Protein AF-A0A820EB40-F1 (afdb_monomer_lite)

Radius of gyration: 14.34 Å; chains: 1; bounding box: 38×26×37 Å

Secondary structure (DSSP, 8-state):
-EEEEEETTEEEEEEE-SSS-EEEEGGGSTTSS-----EEEEETTEE--B-SPPPP-PPPPGGGEEEE-TT-EEEEEE--TTTB---S-S-EEEEE----

Structure (mmCIF, N/CA/C/O backbone):
data_AF-A0A820EB40-F1
#
_entry.id   AF-A0A820EB40-F1
#
loop_
_atom_site.group_PDB
_atom_site.id
_atom_site.type_symbol
_atom_site.label_atom_id
_atom_site.label_alt_id
_atom_site.label_comp_id
_atom_site.label_asym_id
_atom_site.label_entity_id
_atom_site.label_seq_id
_atom_site.pdbx_PDB_ins_code
_atom_site.Cartn_x
_atom_site.Cartn_y
_atom_site.Cartn_z
_atom_site.occupancy
_atom_site.B_iso_or_equiv
_atom_site.auth_seq_id
_atom_site.auth_comp_id
_atom_site.auth_asym_id
_atom_site.auth_atom_id
_atom_site.pdbx_PDB_model_num
ATOM 1 N N . MET A 1 1 ? 15.678 0.788 1.059 1.00 49.00 1 MET A N 1
ATOM 2 C CA . MET A 1 1 ? 15.140 1.260 2.355 1.00 49.00 1 MET A CA 1
ATOM 3 C C . MET A 1 1 ? 13.900 2.060 2.029 1.00 49.00 1 MET A C 1
ATOM 5 O O . MET A 1 1 ? 13.998 2.962 1.205 1.00 49.00 1 MET A O 1
ATOM 9 N N . ILE A 1 2 ? 12.747 1.660 2.561 1.00 57.00 2 ILE A N 1
ATOM 10 C CA . ILE A 1 2 ? 11.467 2.333 2.316 1.00 57.00 2 ILE A CA 1
ATOM 11 C C . ILE A 1 2 ? 11.212 3.242 3.516 1.00 57.00 2 ILE A C 1
ATOM 13 O O . ILE A 1 2 ? 11.319 2.791 4.655 1.00 57.00 2 ILE A O 1
ATOM 17 N N . LEU A 1 3 ? 10.952 4.520 3.256 1.00 55.06 3 LEU A N 1
ATOM 18 C CA . LEU A 1 3 ? 10.556 5.494 4.270 1.00 55.06 3 LEU A CA 1
ATOM 19 C C . LEU A 1 3 ? 9.125 5.927 3.956 1.00 55.06 3 LEU A C 1
ATOM 21 O O . LEU A 1 3 ? 8.839 6.324 2.823 1.00 55.06 3 LEU A O 1
ATOM 25 N N . THR A 1 4 ? 8.248 5.849 4.951 1.00 51.97 4 THR A N 1
ATOM 26 C CA . THR A 1 4 ? 6.830 6.189 4.822 1.00 51.97 4 THR A CA 1
ATOM 27 C C . THR A 1 4 ? 6.526 7.338 5.776 1.00 51.97 4 THR A C 1
ATOM 29 O O . THR A 1 4 ? 6.673 7.173 6.984 1.00 51.97 4 THR A O 1
ATOM 32 N N . ASN A 1 5 ? 6.113 8.488 5.237 1.00 46.84 5 ASN A N 1
ATOM 33 C CA . ASN A 1 5 ? 5.682 9.648 6.019 1.00 46.84 5 ASN A CA 1
ATOM 34 C C . ASN A 1 5 ? 4.196 9.917 5.742 1.00 46.84 5 ASN A C 1
ATOM 36 O O . ASN A 1 5 ? 3.764 9.918 4.588 1.00 46.84 5 ASN A O 1
ATOM 40 N N . ILE A 1 6 ? 3.423 10.159 6.800 1.00 52.28 6 ILE A N 1
ATOM 41 C CA . ILE A 1 6 ? 1.993 10.478 6.721 1.00 52.28 6 ILE A CA 1
ATOM 42 C C . ILE A 1 6 ? 1.848 12.004 6.780 1.00 52.28 6 ILE A C 1
ATOM 44 O O . ILE A 1 6 ? 2.275 12.614 7.759 1.00 52.28 6 ILE A O 1
ATOM 48 N N . TYR A 1 7 ? 1.267 12.613 5.745 1.00 49.16 7 TYR A N 1
ATOM 49 C CA . TYR A 1 7 ? 0.918 14.038 5.710 1.00 49.16 7 TYR A CA 1
ATOM 50 C C . TYR A 1 7 ? -0.610 14.195 5.617 1.00 49.16 7 TYR A C 1
ATOM 52 O O . TYR A 1 7 ? -1.306 13.256 5.234 1.00 49.16 7 TYR A O 1
ATOM 60 N N . ALA A 1 8 ? -1.137 15.375 5.965 1.00 39.59 8 ALA A N 1
ATOM 61 C CA . ALA A 1 8 ? -2.578 15.666 5.933 1.00 39.59 8 ALA A CA 1
ATOM 62 C C . ALA A 1 8 ? -3.211 15.494 4.533 1.00 39.59 8 ALA A C 1
ATOM 64 O O . ALA A 1 8 ? -4.397 15.198 4.433 1.00 39.59 8 ALA A O 1
ATOM 65 N N . ASP A 1 9 ? -2.402 15.606 3.474 1.00 54.41 9 ASP A N 1
ATOM 66 C CA . ASP A 1 9 ? -2.819 15.546 2.066 1.00 54.41 9 ASP A CA 1
ATOM 67 C C . ASP A 1 9 ? -2.617 14.162 1.410 1.00 54.41 9 ASP A C 1
ATOM 69 O O . ASP A 1 9 ? -2.759 14.021 0.196 1.00 54.41 9 ASP A O 1
ATOM 73 N N . GLY A 1 10 ? -2.251 13.136 2.189 1.00 64.25 10 GLY A N 1
ATOM 74 C CA . GLY A 1 10 ? -2.068 11.764 1.706 1.00 64.25 10 GLY A CA 1
ATOM 75 C C . GLY A 1 10 ? -0.811 11.072 2.238 1.00 64.25 10 GLY A C 1
ATOM 76 O O . GLY A 1 10 ? 0.057 11.672 2.881 1.00 64.25 10 GLY A O 1
ATOM 77 N N . LEU A 1 11 ? -0.699 9.769 1.960 1.00 71.25 11 LEU A N 1
ATOM 78 C CA . LEU A 1 11 ? 0.477 8.986 2.337 1.00 71.25 11 LEU A CA 1
ATOM 79 C C . LEU A 1 11 ? 1.587 9.188 1.301 1.00 71.25 11 LEU A C 1
ATOM 81 O O . LEU A 1 11 ? 1.424 8.798 0.144 1.00 71.25 11 LEU A O 1
ATOM 85 N N . GLN A 1 12 ? 2.735 9.737 1.710 1.00 70.75 12 GLN A N 1
ATOM 86 C CA . GLN A 1 12 ? 3.921 9.780 0.855 1.00 70.75 12 GLN A CA 1
ATOM 87 C C . GLN A 1 12 ? 4.806 8.563 1.120 1.00 70.75 12 GLN A C 1
ATOM 89 O O . GLN A 1 12 ? 5.343 8.371 2.217 1.00 70.75 12 GLN A O 1
ATOM 94 N N . VAL A 1 13 ? 4.994 7.754 0.081 1.00 71.12 13 VAL A N 1
ATOM 95 C CA . VAL A 1 13 ? 5.899 6.606 0.087 1.00 71.12 13 VAL A CA 1
ATOM 96 C C . VAL A 1 13 ? 7.157 6.985 -0.679 1.00 71.12 13 VAL A C 1
ATOM 98 O O . VAL A 1 13 ? 7.111 7.307 -1.868 1.00 71.12 13 VAL A O 1
ATOM 101 N N . ARG A 1 14 ? 8.307 6.930 -0.003 1.00 72.94 14 ARG A N 1
ATOM 102 C CA . ARG A 1 14 ? 9.613 7.141 -0.627 1.00 72.94 14 ARG A CA 1
ATOM 103 C C . ARG A 1 14 ? 10.337 5.808 -0.768 1.00 72.94 14 ARG A C 1
ATOM 105 O O . ARG A 1 14 ? 10.791 5.214 0.211 1.00 72.94 14 ARG A O 1
ATOM 112 N N . ILE A 1 15 ? 10.488 5.366 -2.012 1.00 72.75 15 ILE A N 1
ATOM 113 C CA . ILE A 1 15 ? 11.191 4.138 -2.381 1.00 72.75 15 ILE A CA 1
ATOM 114 C C . ILE A 1 15 ? 12.593 4.527 -2.844 1.00 72.75 15 ILE A C 1
ATOM 116 O O . ILE A 1 15 ? 12.758 5.164 -3.883 1.00 72.75 15 ILE A O 1
ATOM 120 N N . ALA A 1 16 ? 13.613 4.162 -2.067 1.00 69.44 16 ALA A N 1
ATOM 121 C CA . ALA A 1 16 ? 15.004 4.471 -2.382 1.00 69.44 16 ALA A CA 1
ATOM 122 C C . ALA A 1 16 ? 15.877 3.216 -2.384 1.00 69.44 16 ALA A C 1
ATOM 124 O O . ALA A 1 16 ? 15.819 2.387 -1.460 1.00 69.44 16 ALA A O 1
ATOM 125 N N . SER A 1 17 ? 16.746 3.121 -3.393 1.00 56.78 17 SER A N 1
ATOM 126 C CA . SER A 1 17 ? 17.831 2.148 -3.381 1.00 56.78 17 SER A CA 1
ATOM 127 C C . SER A 1 17 ? 19.109 2.766 -2.823 1.00 56.78 17 SER A C 1
ATOM 129 O O . SER A 1 17 ? 19.582 3.791 -3.309 1.00 56.78 17 SER A O 1
ATOM 131 N N . LEU A 1 18 ? 19.667 2.127 -1.793 1.00 62.56 18 LEU A N 1
ATOM 132 C CA . LEU A 1 18 ? 20.861 2.607 -1.093 1.00 62.56 18 LEU A CA 1
ATOM 133 C C . LEU A 1 18 ? 22.156 1.917 -1.535 1.00 62.56 18 LEU A C 1
ATOM 135 O O . LEU A 1 18 ? 23.228 2.431 -1.240 1.00 62.56 18 LEU A O 1
ATOM 139 N N . ARG A 1 19 ? 22.081 0.729 -2.152 1.00 57.91 19 ARG A N 1
ATOM 140 C CA . ARG A 1 19 ? 23.265 -0.132 -2.350 1.00 57.91 19 ARG A CA 1
ATOM 141 C C . ARG A 1 19 ? 23.443 -0.662 -3.770 1.00 57.91 19 ARG A C 1
ATOM 143 O O . ARG A 1 19 ? 24.570 -0.951 -4.145 1.00 57.91 19 ARG A O 1
ATOM 150 N N . SER A 1 20 ? 22.374 -0.805 -4.554 1.00 60.25 20 SER A N 1
ATOM 151 C CA . SER A 1 20 ? 22.469 -1.366 -5.908 1.00 60.25 20 SER A CA 1
ATOM 152 C C . SER A 1 20 ? 21.281 -0.973 -6.777 1.00 60.25 20 SER A C 1
ATOM 154 O O . SER A 1 20 ? 20.184 -0.747 -6.271 1.00 60.25 20 SER A O 1
ATOM 156 N N . MET A 1 21 ? 21.481 -0.902 -8.087 1.00 66.69 21 MET A N 1
ATOM 157 C CA . MET A 1 21 ? 20.378 -0.710 -9.022 1.00 66.69 21 MET A CA 1
ATOM 158 C C . MET A 1 21 ? 19.412 -1.898 -8.937 1.00 66.69 21 MET A C 1
ATOM 160 O O . MET A 1 21 ? 19.845 -3.047 -8.865 1.00 66.69 21 MET A O 1
ATOM 164 N N . PHE A 1 22 ? 18.109 -1.625 -8.927 1.00 72.69 22 PHE A N 1
ATOM 165 C CA . PHE A 1 22 ? 17.097 -2.677 -8.946 1.00 72.69 22 PHE A CA 1
ATOM 166 C C . PHE A 1 22 ? 15.943 -2.291 -9.877 1.00 72.69 22 PHE A C 1
ATOM 168 O O . PHE A 1 22 ? 15.556 -1.123 -9.961 1.00 72.69 22 PHE A O 1
ATOM 175 N N . ASN A 1 23 ? 15.406 -3.288 -10.575 1.00 78.38 23 ASN A N 1
ATOM 176 C CA . ASN A 1 23 ? 14.346 -3.130 -11.562 1.00 78.38 23 ASN A CA 1
ATOM 177 C C . ASN A 1 23 ? 13.016 -3.582 -10.963 1.00 78.38 23 ASN A C 1
ATOM 179 O O . ASN A 1 23 ? 12.899 -4.726 -10.533 1.00 78.38 23 ASN A O 1
ATOM 183 N N . LYS A 1 24 ? 12.010 -2.709 -10.946 1.00 80.56 24 LYS A N 1
ATOM 184 C CA . LYS A 1 24 ? 10.669 -3.032 -10.431 1.00 80.56 24 LYS A CA 1
ATOM 185 C C . LYS A 1 24 ? 9.598 -2.773 -11.464 1.00 80.56 24 LYS A C 1
ATOM 187 O O . LYS A 1 24 ? 9.809 -2.000 -12.385 1.00 80.56 24 LYS A O 1
ATOM 192 N N . THR A 1 25 ? 8.450 -3.419 -11.330 1.00 80.44 25 THR A N 1
ATOM 193 C CA . THR A 1 25 ? 7.304 -3.122 -12.187 1.00 80.44 25 THR A CA 1
ATOM 194 C C . THR A 1 25 ? 6.659 -1.809 -11.760 1.00 80.44 25 THR A C 1
ATOM 196 O O . THR A 1 25 ? 6.604 -1.483 -10.578 1.00 80.44 25 THR A O 1
ATOM 199 N N . LYS A 1 26 ? 6.126 -1.047 -12.715 1.00 82.25 26 LYS A N 1
ATOM 200 C CA . LYS A 1 26 ? 5.373 0.189 -12.445 1.00 82.25 26 LYS A CA 1
ATOM 201 C C . LYS A 1 26 ? 4.183 -0.042 -11.513 1.00 82.25 26 LYS A C 1
ATOM 203 O O . LYS A 1 26 ? 3.846 0.856 -10.754 1.00 82.25 26 LYS A O 1
ATOM 208 N N . SER A 1 27 ? 3.605 -1.245 -11.536 1.00 75.81 27 SER A N 1
ATOM 209 C CA . SER A 1 27 ? 2.465 -1.636 -10.701 1.00 75.81 27 SER A CA 1
ATOM 210 C C . SER A 1 27 ? 2.741 -1.560 -9.201 1.00 75.81 27 SER A C 1
ATOM 212 O O . SER A 1 27 ? 1.811 -1.378 -8.430 1.00 75.81 27 SER A O 1
ATOM 214 N N . CYS A 1 28 ? 4.003 -1.654 -8.763 1.00 77.62 28 CYS A N 1
ATOM 215 C CA . CYS A 1 28 ? 4.306 -1.491 -7.345 1.00 77.62 28 CYS A CA 1
ATOM 216 C C . CYS A 1 28 ? 4.288 -0.019 -6.906 1.00 77.62 28 CYS A C 1
ATOM 218 O O . CYS A 1 28 ? 4.366 0.260 -5.720 1.00 77.62 28 CYS A O 1
ATOM 220 N N . LEU A 1 29 ? 4.227 0.953 -7.822 1.00 82.12 29 LEU A N 1
ATOM 221 C CA . LEU A 1 29 ? 4.161 2.357 -7.429 1.00 82.12 29 LEU A CA 1
ATOM 222 C C . LEU A 1 29 ? 2.729 2.727 -7.021 1.00 82.12 29 LEU A C 1
ATOM 224 O O . LEU A 1 29 ? 1.807 2.519 -7.809 1.00 82.12 29 LEU A O 1
ATOM 228 N N . PRO A 1 30 ? 2.524 3.354 -5.852 1.00 76.19 30 PRO A N 1
ATOM 229 C CA . PRO A 1 30 ? 1.181 3.641 -5.354 1.00 76.19 30 PRO A CA 1
ATOM 230 C C . PRO A 1 30 ? 0.473 4.800 -6.070 1.00 76.19 30 PRO A C 1
ATOM 232 O O . PRO A 1 30 ? -0.715 5.003 -5.862 1.00 76.19 30 PRO A O 1
ATOM 235 N N . ASN A 1 31 ? 1.191 5.562 -6.899 1.00 75.31 31 ASN A N 1
ATOM 236 C CA . ASN A 1 31 ? 0.623 6.595 -7.768 1.00 75.31 31 ASN A CA 1
ATOM 237 C C . ASN A 1 31 ? 0.387 6.103 -9.202 1.00 75.31 31 ASN A C 1
ATOM 239 O O . ASN A 1 31 ? 0.047 6.901 -10.074 1.00 75.31 31 ASN A O 1
ATOM 243 N N . SER A 1 32 ? 0.663 4.830 -9.481 1.00 71.62 32 SER A N 1
ATOM 244 C CA . SER A 1 32 ? 0.305 4.263 -10.771 1.00 71.62 32 SER A CA 1
ATOM 245 C C . SER A 1 32 ? -1.209 4.065 -10.824 1.00 71.62 32 SER A C 1
ATOM 247 O O . SER A 1 32 ? -1.857 3.934 -9.790 1.00 71.62 32 SER A O 1
ATOM 249 N N . GLU A 1 33 ? -1.780 3.996 -12.024 1.00 65.75 33 GLU A N 1
ATOM 250 C CA . GLU A 1 33 ? -3.209 3.696 -12.253 1.00 65.75 33 GLU A CA 1
ATOM 251 C C . GLU A 1 33 ? -3.569 2.233 -11.897 1.00 65.75 33 GLU A C 1
ATOM 253 O O . GLU A 1 33 ? -4.471 1.614 -12.456 1.00 65.75 33 GLU A O 1
ATOM 258 N N . THR A 1 34 ? -2.792 1.629 -11.004 1.00 65.31 34 THR A N 1
ATOM 259 C CA . THR A 1 34 ? -2.779 0.212 -10.695 1.00 65.31 34 THR A CA 1
ATOM 260 C C . THR A 1 34 ? -3.538 -0.019 -9.398 1.00 65.31 34 THR A C 1
ATOM 262 O O . THR A 1 34 ? -3.076 0.335 -8.317 1.00 65.31 34 THR A O 1
ATOM 265 N N . HIS A 1 35 ? -4.676 -0.692 -9.511 1.00 68.38 35 HIS A N 1
ATOM 266 C CA . HIS A 1 35 ? -5.446 -1.192 -8.379 1.00 68.38 35 HIS A CA 1
ATOM 267 C C . HIS A 1 35 ? -4.836 -2.511 -7.878 1.00 68.38 35 HIS A C 1
ATOM 269 O O . HIS A 1 35 ? -5.237 -3.590 -8.314 1.00 68.38 35 HIS A O 1
ATOM 275 N N . ASP A 1 36 ? -3.798 -2.410 -7.042 1.00 77.88 36 ASP A N 1
ATOM 276 C CA . ASP A 1 36 ? -3.179 -3.539 -6.337 1.00 77.88 36 ASP A CA 1
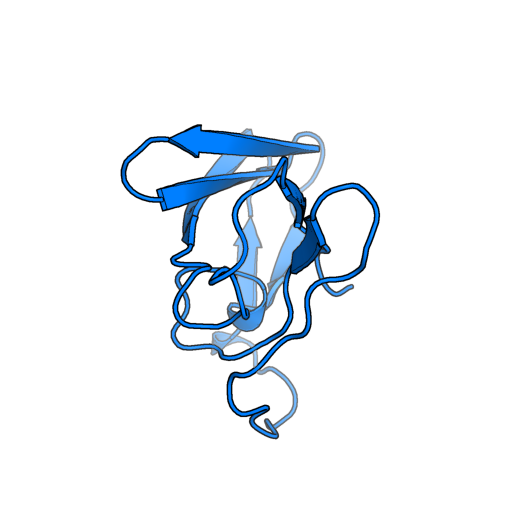ATOM 277 C C . ASP A 1 36 ? -3.151 -3.262 -4.818 1.00 77.88 36 ASP A C 1
ATOM 279 O O . ASP A 1 36 ? -2.977 -2.110 -4.402 1.00 77.88 36 ASP A O 1
ATOM 283 N N . PRO A 1 37 ? -3.262 -4.297 -3.963 1.00 83.75 37 PRO A N 1
ATOM 284 C CA . PRO A 1 37 ? -3.180 -4.151 -2.513 1.00 83.75 37 PRO A CA 1
ATOM 285 C C . PRO A 1 37 ? -1.715 -3.995 -2.075 1.00 83.75 37 PRO A C 1
ATOM 287 O O . PRO A 1 37 ? -1.102 -4.907 -1.526 1.00 83.75 37 PRO A O 1
ATOM 290 N N . LEU A 1 38 ? -1.138 -2.821 -2.336 1.00 85.06 38 LEU A N 1
ATOM 291 C CA . LEU A 1 38 ? 0.262 -2.490 -2.032 1.00 85.06 38 LEU A CA 1
ATOM 292 C C . LEU A 1 38 ? 0.514 -2.191 -0.545 1.00 85.06 38 LEU A C 1
ATOM 294 O O . LEU A 1 38 ? 1.654 -1.965 -0.132 1.00 85.06 38 LEU A O 1
ATOM 298 N N . PHE A 1 39 ? -0.545 -2.135 0.263 1.00 87.12 39 PHE A N 1
ATOM 299 C CA . PHE A 1 39 ? -0.464 -1.776 1.670 1.00 87.12 39 PHE A CA 1
ATOM 300 C C . PHE A 1 39 ? -1.122 -2.820 2.562 1.00 87.12 39 PHE A C 1
ATOM 302 O O . PHE A 1 39 ? -2.239 -3.280 2.315 1.00 87.12 39 PHE A O 1
ATOM 309 N N . ARG A 1 40 ? -0.450 -3.125 3.670 1.00 88.44 40 ARG A N 1
ATOM 310 C CA . ARG A 1 40 ? -1.057 -3.777 4.824 1.00 88.44 40 ARG A CA 1
ATOM 311 C C . ARG A 1 40 ? -1.466 -2.695 5.812 1.00 88.44 40 ARG A C 1
ATOM 313 O O . ARG A 1 40 ? -0.614 -1.960 6.314 1.00 88.44 40 ARG A O 1
ATOM 320 N N . ILE A 1 41 ? -2.765 -2.604 6.077 1.00 88.62 41 ILE A N 1
ATOM 321 C CA . ILE A 1 41 ? -3.341 -1.588 6.956 1.00 88.62 41 ILE A CA 1
ATOM 322 C C . ILE A 1 41 ? -4.023 -2.276 8.137 1.00 88.62 41 ILE A C 1
ATOM 324 O O . ILE A 1 41 ? -4.770 -3.238 7.960 1.00 88.62 41 ILE A O 1
ATOM 328 N N . THR A 1 42 ? -3.773 -1.780 9.347 1.00 89.25 42 THR A N 1
ATOM 329 C CA . THR A 1 42 ? -4.544 -2.143 10.540 1.00 89.25 42 THR A CA 1
ATOM 330 C C . THR A 1 42 ? -5.072 -0.892 11.237 1.00 89.25 42 THR A C 1
ATOM 332 O O . THR A 1 42 ? -4.385 0.123 11.298 1.00 89.25 42 THR A O 1
ATOM 335 N N . CYS A 1 43 ? -6.294 -0.955 11.763 1.00 89.38 43 CYS A N 1
ATOM 336 C CA . CYS A 1 43 ? -6.926 0.077 12.580 1.00 89.38 43 CYS A CA 1
ATOM 337 C C . CYS A 1 43 ? -7.117 -0.470 13.994 1.00 89.38 43 CYS A C 1
ATOM 339 O O . CYS A 1 43 ? -7.817 -1.467 14.187 1.00 89.38 43 CYS A O 1
ATOM 341 N N . ASN A 1 44 ? -6.455 0.136 14.984 1.00 90.00 44 ASN A N 1
ATOM 342 C CA . ASN A 1 44 ? -6.445 -0.341 16.373 1.00 90.00 44 ASN A CA 1
ATOM 343 C C . ASN A 1 44 ? -6.109 -1.848 16.485 1.00 90.00 44 ASN A C 1
ATOM 345 O O . ASN A 1 44 ? -6.695 -2.572 17.286 1.00 90.00 44 ASN A O 1
ATOM 349 N N . GLY A 1 45 ? -5.200 -2.337 15.634 1.00 89.56 45 GLY A N 1
ATOM 350 C CA . GLY A 1 45 ? -4.799 -3.748 15.572 1.00 89.56 45 GLY A CA 1
ATOM 351 C C . GLY A 1 45 ? -5.707 -4.661 14.737 1.00 89.56 45 GLY A C 1
ATOM 352 O O . GLY A 1 45 ? -5.328 -5.800 14.483 1.00 89.56 45 GLY A O 1
ATOM 353 N N . THR A 1 46 ? -6.855 -4.179 14.254 1.00 90.62 46 THR A N 1
ATOM 354 C CA . THR A 1 46 ? -7.744 -4.948 13.366 1.00 90.62 46 THR A CA 1
ATOM 355 C C . THR A 1 46 ? -7.361 -4.712 11.903 1.00 90.62 46 THR A C 1
ATOM 357 O O . THR A 1 46 ? -7.218 -3.550 11.523 1.00 90.62 46 THR A O 1
ATOM 360 N N . PRO A 1 47 ? -7.190 -5.751 11.067 1.00 91.62 47 PRO A N 1
ATOM 361 C CA . PRO A 1 47 ? -6.951 -5.580 9.635 1.00 91.62 47 PRO A CA 1
ATOM 362 C C . PRO A 1 47 ? -8.033 -4.738 8.955 1.00 91.62 47 PRO A C 1
ATOM 364 O O . PRO A 1 47 ? -9.210 -4.832 9.300 1.00 91.62 47 PRO A O 1
ATOM 367 N N . VAL A 1 48 ? -7.614 -3.904 8.006 1.00 89.69 48 VAL A N 1
ATOM 368 C CA . VAL A 1 48 ? -8.503 -3.113 7.151 1.00 89.69 48 VAL A CA 1
ATOM 369 C C . VAL A 1 48 ? -8.501 -3.728 5.760 1.00 89.69 48 VAL A C 1
ATOM 371 O O . VAL A 1 48 ? -7.433 -3.930 5.175 1.00 89.69 48 VAL A O 1
ATOM 374 N N . ASP A 1 49 ? -9.691 -4.013 5.242 1.00 88.50 49 ASP A N 1
ATOM 375 C CA . ASP A 1 49 ? -9.859 -4.696 3.965 1.00 88.50 49 ASP A CA 1
ATOM 376 C C . ASP A 1 49 ? -9.641 -3.761 2.771 1.00 88.50 49 ASP A C 1
ATOM 378 O O . ASP A 1 49 ? -9.956 -2.565 2.802 1.00 88.50 49 ASP A O 1
ATOM 382 N N . TYR A 1 50 ? -9.101 -4.344 1.703 1.00 89.00 50 TYR A N 1
ATOM 383 C CA . TYR A 1 50 ? -9.015 -3.721 0.390 1.00 89.00 50 TYR A CA 1
ATOM 384 C C . TYR A 1 50 ? -10.367 -3.848 -0.316 1.00 89.00 50 TYR A C 1
ATOM 386 O O . TYR A 1 50 ? -10.911 -4.949 -0.402 1.00 89.00 50 TYR A O 1
ATOM 394 N N . VAL A 1 51 ? -10.905 -2.734 -0.811 1.00 88.94 51 VAL A N 1
ATOM 395 C CA . VAL A 1 51 ? -12.261 -2.668 -1.390 1.00 88.94 51 VAL A CA 1
ATOM 396 C C . VAL A 1 51 ? -12.278 -2.363 -2.887 1.00 88.94 51 VAL A C 1
ATOM 398 O O . VAL A 1 51 ? -13.326 -2.467 -3.521 1.00 88.94 51 VAL A O 1
ATOM 401 N N . ASP A 1 52 ? -11.134 -2.001 -3.462 1.00 85.31 52 ASP A N 1
ATOM 402 C CA . ASP A 1 52 ? -11.026 -1.655 -4.879 1.00 85.31 52 ASP A CA 1
ATOM 403 C C . ASP A 1 52 ? -10.997 -2.911 -5.785 1.00 85.31 52 ASP A C 1
ATOM 405 O O . ASP A 1 52 ? -10.650 -4.011 -5.333 1.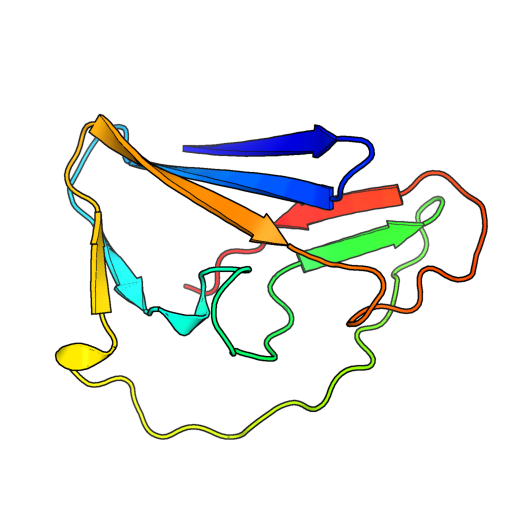00 85.31 52 ASP A O 1
ATOM 409 N N . PRO A 1 53 ? -11.316 -2.797 -7.088 1.00 84.19 53 PRO A N 1
ATOM 410 C CA . PRO A 1 53 ? -11.257 -3.919 -8.015 1.00 84.19 53 PRO A CA 1
ATOM 411 C C . PRO A 1 53 ? -9.834 -4.437 -8.235 1.00 84.19 53 PRO A C 1
ATOM 413 O O . PRO A 1 53 ? -8.936 -3.704 -8.639 1.00 84.19 53 PRO A O 1
ATOM 416 N N . LEU A 1 54 ? -9.651 -5.751 -8.107 1.00 83.25 54 LEU A N 1
ATOM 417 C CA . LEU A 1 54 ? -8.427 -6.415 -8.554 1.00 83.25 54 LEU A CA 1
ATOM 418 C C . LEU A 1 54 ? -8.486 -6.658 -10.067 1.00 83.25 54 LEU A C 1
ATOM 420 O O . LEU A 1 54 ? -9.334 -7.407 -10.558 1.00 83.25 54 LEU A O 1
ATOM 424 N N . MET A 1 55 ? -7.558 -6.065 -10.820 1.00 78.44 55 MET A N 1
ATOM 425 C CA . MET A 1 55 ? -7.466 -6.275 -12.269 1.00 78.44 55 MET A CA 1
ATOM 426 C C . MET A 1 55 ? -6.442 -7.351 -12.630 1.00 78.44 55 MET A C 1
ATOM 428 O O . MET A 1 55 ? -5.254 -7.244 -12.327 1.00 78.44 55 MET A O 1
ATOM 432 N N . LYS A 1 56 ? -6.883 -8.364 -13.384 1.00 81.81 56 LYS A N 1
ATOM 433 C CA . LYS A 1 56 ? -5.985 -9.355 -13.990 1.00 81.81 56 LYS A CA 1
ATOM 434 C C . LYS A 1 56 ? -5.132 -8.698 -15.080 1.00 81.81 56 LYS A C 1
ATOM 436 O O . LYS A 1 56 ? -5.667 -8.049 -15.977 1.00 81.81 56 LYS A O 1
ATOM 441 N N . ARG A 1 57 ? -3.815 -8.923 -15.050 1.00 76.44 57 ARG A N 1
ATOM 442 C CA . ARG A 1 57 ? -2.863 -8.368 -16.029 1.00 76.44 57 ARG A CA 1
ATOM 443 C C . ARG A 1 57 ? -2.090 -9.458 -16.765 1.00 76.44 57 ARG A C 1
ATOM 445 O O . ARG A 1 57 ? -1.947 -10.581 -16.283 1.00 76.44 57 ARG A O 1
ATOM 452 N N . ARG A 1 58 ? -1.584 -9.104 -17.948 1.00 84.38 58 ARG A N 1
ATOM 453 C CA . ARG A 1 58 ? -0.548 -9.882 -18.643 1.00 84.38 58 ARG A CA 1
ATOM 454 C C . ARG A 1 58 ? 0.759 -9.844 -17.845 1.00 84.38 58 ARG A C 1
ATOM 456 O O . ARG A 1 58 ? 0.952 -8.947 -17.025 1.00 84.38 58 ARG A O 1
ATOM 463 N N . ALA A 1 59 ? 1.665 -10.778 -18.126 1.00 83.56 59 ALA A N 1
ATOM 464 C CA . ALA A 1 59 ? 3.014 -10.716 -17.574 1.00 83.56 59 ALA A CA 1
ATOM 465 C C . ALA A 1 59 ? 3.678 -9.362 -17.923 1.00 83.56 59 ALA A C 1
ATOM 467 O O . ALA A 1 59 ? 3.470 -8.866 -19.039 1.00 83.56 59 ALA A O 1
ATOM 468 N N . PRO A 1 60 ? 4.451 -8.759 -17.001 1.00 83.56 60 PRO A N 1
ATOM 469 C CA . PRO A 1 60 ? 5.119 -7.486 -17.250 1.00 83.56 60 PRO A CA 1
ATOM 470 C C . PRO A 1 60 ? 6.025 -7.552 -18.481 1.00 83.56 60 PRO A C 1
ATOM 472 O O . PRO A 1 60 ? 6.767 -8.517 -18.666 1.00 83.56 60 PRO A O 1
ATOM 475 N N . THR A 1 61 ? 5.994 -6.510 -19.309 1.00 86.56 61 THR A N 1
ATOM 476 C CA . THR A 1 61 ? 6.950 -6.327 -20.411 1.00 86.56 61 THR A CA 1
ATOM 477 C C . THR A 1 61 ? 8.045 -5.333 -20.038 1.00 86.56 61 THR A C 1
ATOM 479 O O . THR A 1 61 ? 7.958 -4.658 -19.016 1.00 86.56 61 THR A O 1
ATOM 482 N N . SER A 1 62 ? 9.086 -5.202 -20.866 1.00 83.62 62 SER A N 1
ATOM 483 C CA . SER A 1 62 ? 10.189 -4.255 -20.624 1.00 83.62 62 SER A CA 1
ATOM 484 C C . SER A 1 62 ? 9.717 -2.805 -20.450 1.00 83.62 62 SER A C 1
ATOM 486 O O . SER A 1 62 ? 10.296 -2.069 -19.657 1.00 83.62 62 SER A O 1
ATOM 488 N N . GLY A 1 63 ? 8.632 -2.405 -21.124 1.00 84.06 63 GLY A N 1
ATOM 489 C CA . GLY A 1 63 ? 8.015 -1.082 -20.966 1.00 84.06 63 GLY A CA 1
ATOM 490 C C . GLY A 1 63 ? 7.303 -0.864 -19.624 1.00 84.06 63 GLY A C 1
ATOM 491 O O . GLY A 1 63 ? 7.039 0.280 -19.250 1.00 84.06 63 GLY A O 1
ATOM 492 N N . ASP A 1 64 ? 7.027 -1.934 -18.879 1.00 82.00 64 ASP A N 1
ATOM 493 C CA . ASP A 1 64 ? 6.354 -1.909 -17.577 1.00 82.00 64 ASP A CA 1
ATOM 494 C C . ASP A 1 64 ? 7.355 -1.879 -16.412 1.00 82.00 64 ASP A C 1
ATOM 496 O O . ASP A 1 64 ? 6.950 -1.858 -15.250 1.00 82.00 64 ASP A O 1
ATOM 500 N N . VAL A 1 65 ? 8.659 -1.867 -16.708 1.00 83.62 65 VAL A N 1
ATOM 501 C CA . VAL A 1 65 ? 9.739 -1.877 -15.719 1.00 83.62 65 VAL A CA 1
ATOM 502 C C . VAL A 1 65 ? 10.281 -0.464 -15.497 1.00 83.62 65 VAL A C 1
ATOM 504 O O . VAL A 1 65 ? 10.563 0.279 -16.434 1.00 83.62 65 VAL A O 1
ATOM 507 N N . ILE A 1 66 ? 10.444 -0.099 -14.230 1.00 83.12 66 ILE A N 1
ATOM 508 C CA . ILE A 1 66 ? 11.177 1.070 -13.758 1.00 83.12 66 ILE A CA 1
ATOM 509 C C . ILE A 1 66 ? 12.547 0.651 -13.231 1.00 83.12 66 ILE A C 1
ATOM 511 O O . ILE A 1 66 ? 12.679 -0.255 -12.405 1.00 83.12 66 ILE A O 1
ATOM 515 N N . SER A 1 67 ? 13.570 1.363 -13.688 1.00 81.25 67 SER A N 1
ATOM 516 C CA . SER A 1 67 ? 14.944 1.187 -13.234 1.00 81.25 67 SER A CA 1
ATOM 517 C C . SER A 1 67 ? 15.275 2.218 -12.162 1.00 81.25 67 SER A C 1
ATOM 519 O O . SER A 1 67 ? 15.382 3.413 -12.442 1.00 81.25 67 SER A O 1
ATOM 521 N N . LEU A 1 68 ? 15.460 1.761 -10.925 1.00 79.12 68 LEU A N 1
ATOM 522 C CA . LEU A 1 68 ? 15.904 2.597 -9.813 1.00 79.12 68 LEU A CA 1
ATOM 523 C C . LEU A 1 68 ? 17.427 2.527 -9.709 1.00 79.12 68 LEU A C 1
ATOM 525 O O . LEU A 1 68 ? 17.978 1.541 -9.221 1.00 79.12 68 LEU A O 1
ATOM 529 N N . VAL A 1 69 ? 18.111 3.578 -10.167 1.00 77.25 69 VAL A N 1
ATOM 530 C CA . VAL A 1 69 ? 19.571 3.706 -10.027 1.00 77.25 69 VAL A CA 1
ATOM 531 C C . VAL A 1 69 ? 19.941 3.886 -8.549 1.00 77.25 69 VAL A C 1
ATOM 533 O O . VAL A 1 69 ? 19.193 4.496 -7.782 1.00 77.25 69 VAL A O 1
ATOM 536 N N . SER A 1 70 ? 21.100 3.366 -8.136 1.00 75.75 70 SER A N 1
ATOM 537 C CA . SER A 1 70 ? 21.611 3.542 -6.770 1.00 75.75 70 SER A CA 1
ATOM 538 C C . SER A 1 70 ? 21.671 5.027 -6.386 1.00 75.75 70 SER A C 1
ATOM 540 O O . SER A 1 70 ? 22.117 5.862 -7.171 1.00 75.75 70 SER A O 1
ATOM 542 N N . GLY A 1 71 ? 21.177 5.370 -5.197 1.00 76.94 71 GLY A N 1
ATOM 543 C CA . GLY A 1 71 ? 21.113 6.750 -4.709 1.00 76.94 71 GLY A CA 1
ATOM 544 C C . GLY A 1 71 ? 19.933 7.569 -5.245 1.00 76.94 71 GLY A C 1
ATOM 545 O O . GLY A 1 71 ? 19.680 8.662 -4.737 1.00 76.94 71 GLY A O 1
ATOM 546 N N . LYS A 1 72 ? 19.163 7.059 -6.217 1.00 77.06 72 LYS A N 1
ATOM 547 C CA . LYS A 1 72 ? 17.892 7.671 -6.624 1.00 77.06 72 LYS A CA 1
ATOM 548 C C . LYS A 1 72 ? 16.751 7.167 -5.742 1.00 77.06 72 LYS A C 1
ATOM 550 O O . LYS A 1 72 ? 16.708 6.011 -5.317 1.00 77.06 72 LYS A O 1
ATOM 555 N N . ALA A 1 73 ? 15.817 8.072 -5.478 1.00 77.25 73 ALA A N 1
ATOM 556 C CA . ALA A 1 73 ? 14.578 7.787 -4.780 1.00 77.25 73 ALA A CA 1
ATOM 557 C C . ALA A 1 73 ? 13.402 8.187 -5.669 1.00 77.25 73 ALA A C 1
ATOM 559 O O . ALA A 1 73 ? 13.440 9.246 -6.294 1.00 77.25 73 ALA A O 1
ATOM 560 N N . ILE A 1 7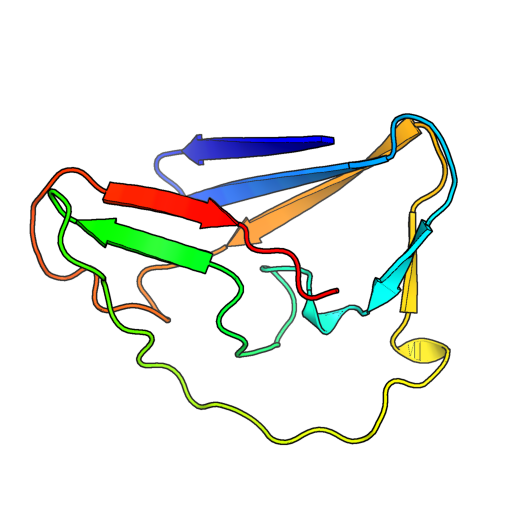4 ? 12.369 7.353 -5.692 1.00 80.44 74 ILE A N 1
ATOM 561 C CA . ILE A 1 74 ? 11.056 7.706 -6.224 1.00 80.44 74 ILE A CA 1
ATOM 562 C C . ILE A 1 74 ? 10.178 8.061 -5.029 1.00 80.44 74 ILE A C 1
ATOM 564 O O . ILE A 1 74 ? 10.145 7.332 -4.036 1.00 80.44 74 ILE A O 1
ATOM 568 N N . VAL A 1 75 ? 9.498 9.198 -5.124 1.00 80.62 75 VAL A N 1
ATOM 569 C CA . VAL A 1 75 ? 8.455 9.603 -4.182 1.00 80.62 75 VAL A CA 1
ATOM 570 C C . VAL A 1 75 ? 7.129 9.450 -4.904 1.00 80.62 75 VAL A C 1
ATOM 572 O O . VAL A 1 75 ? 6.979 9.940 -6.022 1.00 80.62 75 VAL A O 1
ATOM 575 N N . ALA A 1 76 ? 6.196 8.747 -4.279 1.00 79.56 76 ALA A N 1
ATOM 576 C CA . ALA A 1 76 ? 4.853 8.560 -4.793 1.00 79.56 76 ALA A CA 1
ATOM 577 C C . ALA A 1 76 ? 3.844 8.853 -3.682 1.00 79.56 76 ALA A C 1
ATOM 579 O O . ALA A 1 76 ? 4.053 8.478 -2.526 1.00 79.56 76 ALA A O 1
ATOM 580 N N . THR A 1 77 ? 2.759 9.525 -4.048 1.00 81.12 77 THR A N 1
ATOM 581 C CA . THR A 1 77 ? 1.646 9.822 -3.146 1.00 81.12 77 THR A CA 1
ATOM 582 C C . THR A 1 77 ? 0.539 8.805 -3.385 1.00 81.12 77 THR A C 1
ATOM 584 O O . THR A 1 77 ? 0.195 8.545 -4.536 1.00 81.12 77 THR A O 1
ATOM 587 N N . ALA A 1 78 ? 0.007 8.229 -2.308 1.00 80.75 78 ALA A N 1
ATOM 588 C CA . ALA A 1 78 ? -1.073 7.251 -2.339 1.00 80.75 78 ALA A CA 1
ATOM 589 C C . ALA A 1 78 ? -2.330 7.829 -1.682 1.00 80.75 78 ALA A C 1
ATOM 591 O O . ALA A 1 78 ? -2.269 8.295 -0.538 1.00 80.75 78 ALA A O 1
ATOM 592 N N . GLN A 1 79 ? -3.468 7.733 -2.370 1.00 82.56 79 GLN A N 1
ATOM 593 C CA . GLN A 1 79 ? -4.776 7.988 -1.774 1.00 82.56 79 GLN A CA 1
ATOM 594 C C . GLN A 1 79 ? -5.341 6.667 -1.242 1.00 82.56 79 GLN A C 1
ATOM 596 O O . GLN A 1 79 ? -5.789 5.820 -2.005 1.00 82.56 79 GLN A O 1
ATOM 601 N N . LEU A 1 80 ? -5.276 6.458 0.074 1.00 82.31 80 LEU A N 1
ATOM 602 C CA . LEU A 1 80 ? -5.657 5.173 0.680 1.00 82.31 80 LEU A CA 1
ATOM 603 C C . LEU A 1 80 ? -7.165 5.036 0.898 1.00 82.31 80 LEU A C 1
ATOM 605 O O . LEU A 1 80 ? -7.704 3.942 0.766 1.00 82.31 80 LEU A O 1
ATOM 609 N N . SER A 1 81 ? -7.849 6.141 1.199 1.00 80.44 81 SER A N 1
ATOM 610 C CA . SER A 1 81 ? -9.280 6.137 1.526 1.00 80.44 81 SER A CA 1
ATOM 611 C C . SER A 1 81 ? -10.192 5.785 0.350 1.00 80.44 81 SER A C 1
ATOM 613 O O . SER A 1 81 ? -11.357 5.479 0.570 1.00 80.44 81 SER A O 1
ATOM 615 N N . SER A 1 82 ? -9.686 5.822 -0.887 1.00 81.50 82 SER A N 1
ATOM 616 C CA . SER A 1 82 ? -10.422 5.357 -2.067 1.00 81.50 82 SER A CA 1
ATOM 617 C C . SER A 1 82 ? -10.344 3.842 -2.263 1.00 81.50 82 SER A C 1
ATOM 619 O O . SER A 1 82 ? -11.239 3.279 -2.879 1.00 81.50 82 SER A O 1
ATOM 621 N N . ALA A 1 83 ? -9.295 3.192 -1.749 1.00 84.75 83 ALA A N 1
ATOM 622 C CA . ALA A 1 83 ? -9.003 1.780 -2.009 1.00 84.75 83 ALA A CA 1
ATOM 623 C C . ALA A 1 83 ? -9.178 0.867 -0.779 1.00 84.75 83 ALA A C 1
ATOM 625 O O . ALA A 1 83 ? -9.259 -0.353 -0.925 1.00 84.75 83 ALA A O 1
ATOM 626 N N . TYR A 1 84 ? -9.246 1.437 0.428 1.00 86.94 84 TYR A N 1
ATOM 627 C CA . TYR A 1 84 ? -9.421 0.725 1.696 1.00 86.94 84 TYR A CA 1
ATOM 628 C C . TYR A 1 84 ? -10.583 1.319 2.492 1.00 86.94 84 TYR A C 1
ATOM 630 O O . TYR A 1 84 ? -10.783 2.536 2.487 1.00 86.94 84 TYR A O 1
ATOM 638 N N . ASP A 1 85 ? -11.307 0.481 3.240 1.00 85.88 85 ASP A N 1
ATOM 639 C CA . ASP A 1 85 ? -12.353 0.956 4.152 1.00 85.88 85 ASP A CA 1
ATOM 640 C C . ASP A 1 85 ? -11.745 1.659 5.381 1.00 85.88 85 ASP A C 1
ATOM 642 O O . ASP A 1 85 ? -11.514 1.068 6.437 1.00 85.88 85 ASP A O 1
ATOM 646 N N . MET A 1 86 ? -11.478 2.957 5.230 1.00 83.69 86 MET A N 1
ATOM 647 C CA . MET A 1 86 ? -10.965 3.835 6.287 1.00 83.69 86 MET A CA 1
ATOM 648 C C . MET A 1 86 ? -12.077 4.632 6.989 1.00 83.69 86 MET A C 1
ATOM 650 O O . MET A 1 86 ? -11.810 5.674 7.588 1.00 83.69 86 MET A O 1
ATOM 654 N N . SER A 1 87 ? -13.332 4.172 6.921 1.00 83.31 87 SER A N 1
ATOM 655 C CA . SER A 1 87 ? -14.482 4.866 7.528 1.00 83.31 87 SER A CA 1
ATOM 656 C C . SER A 1 87 ? -14.426 4.910 9.061 1.00 83.31 87 SER A C 1
ATOM 658 O O . SER A 1 87 ? -15.015 5.788 9.693 1.00 83.31 87 SER A O 1
ATOM 660 N N . LYS A 1 88 ? -13.702 3.969 9.676 1.00 83.19 88 LYS A N 1
ATOM 661 C CA . LYS A 1 88 ? -13.590 3.839 11.131 1.00 83.19 88 LYS A CA 1
ATOM 662 C C . LYS A 1 88 ? -12.606 4.858 11.696 1.00 83.19 88 LYS A C 1
ATOM 664 O O . LYS A 1 88 ? -11.488 5.008 11.209 1.00 83.19 88 LYS A O 1
ATOM 669 N N . THR A 1 89 ? -12.971 5.511 12.791 1.00 85.00 89 THR A N 1
ATOM 670 C CA . THR A 1 89 ? -12.030 6.344 13.548 1.00 85.00 89 THR A CA 1
ATOM 671 C C . THR A 1 89 ? -11.110 5.465 14.398 1.00 85.00 89 THR A C 1
ATOM 673 O O . THR A 1 89 ? -11.574 4.562 15.095 1.00 85.00 89 THR A O 1
ATOM 676 N N . GLY A 1 90 ? -9.805 5.730 14.368 1.00 86.06 90 GLY A N 1
ATOM 677 C CA . GLY A 1 90 ? -8.827 4.984 15.155 1.00 86.06 90 GLY A CA 1
ATOM 678 C C . GLY A 1 90 ? -7.386 5.262 14.746 1.00 86.06 90 GLY A C 1
ATOM 679 O O . GLY A 1 90 ? -7.122 6.077 13.862 1.00 86.06 90 GLY A O 1
ATOM 680 N N . ASN A 1 91 ? -6.456 4.566 15.396 1.00 84.62 91 ASN A N 1
ATOM 681 C CA . ASN A 1 91 ? -5.042 4.617 15.051 1.00 84.62 91 ASN A CA 1
ATOM 682 C C . ASN A 1 91 ? -4.756 3.629 13.925 1.00 84.62 91 ASN A C 1
ATOM 684 O O . ASN A 1 91 ? -4.896 2.416 14.104 1.00 84.62 91 ASN A O 1
ATOM 688 N N . TYR A 1 92 ? -4.329 4.162 12.784 1.00 86.56 92 TYR A N 1
ATOM 689 C CA . TYR A 1 92 ? -3.961 3.370 11.622 1.00 86.56 92 TYR A CA 1
ATOM 690 C C . TYR A 1 92 ? -2.462 3.089 11.606 1.00 86.56 92 TYR A C 1
ATOM 692 O O . TYR A 1 92 ? -1.643 4.003 11.699 1.00 86.56 92 TYR A O 1
ATOM 700 N N . LEU A 1 93 ? -2.105 1.820 11.436 1.00 85.00 93 LEU A N 1
ATOM 701 C CA . LEU A 1 93 ? -0.755 1.388 11.110 1.00 85.00 93 LEU A CA 1
ATOM 702 C C . LEU A 1 93 ? -0.752 0.953 9.650 1.00 85.00 93 LEU A C 1
ATOM 704 O O . LEU A 1 93 ? -1.495 0.054 9.260 1.00 85.00 93 LEU A O 1
ATOM 708 N N . ILE A 1 94 ? 0.083 1.608 8.846 1.00 85.19 94 ILE A N 1
ATOM 709 C CA . ILE A 1 94 ? 0.168 1.376 7.405 1.00 85.19 94 ILE A CA 1
ATOM 710 C C . ILE A 1 94 ? 1.584 0.925 7.068 1.00 85.19 94 ILE A C 1
ATOM 712 O O . ILE A 1 94 ? 2.560 1.625 7.342 1.00 85.19 94 ILE A O 1
ATOM 716 N N . GLN A 1 95 ? 1.692 -0.245 6.453 1.00 84.69 95 GLN A N 1
ATOM 717 C CA . GLN A 1 95 ? 2.941 -0.793 5.945 1.00 84.69 95 GLN A CA 1
ATOM 718 C C . GLN A 1 95 ? 2.840 -0.923 4.435 1.00 84.69 95 GLN A C 1
ATOM 720 O O . GLN A 1 95 ? 1.895 -1.514 3.924 1.00 84.69 95 GLN A O 1
ATOM 725 N N . TYR A 1 96 ? 3.820 -0.372 3.727 1.00 83.50 96 TYR A N 1
ATOM 726 C CA . TYR A 1 96 ? 3.962 -0.610 2.298 1.00 83.50 96 TYR A 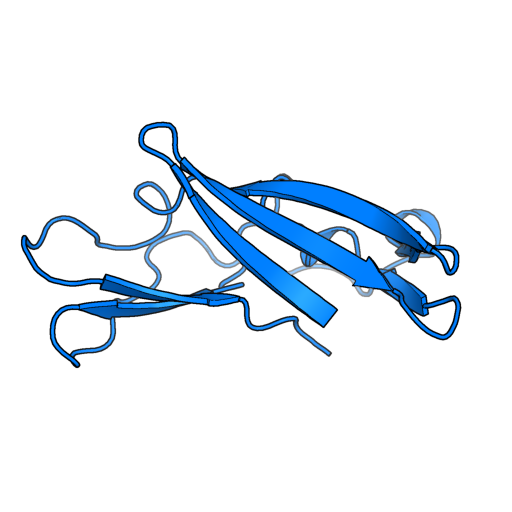CA 1
ATOM 727 C C . TYR A 1 96 ? 4.607 -1.982 2.103 1.00 83.50 96 T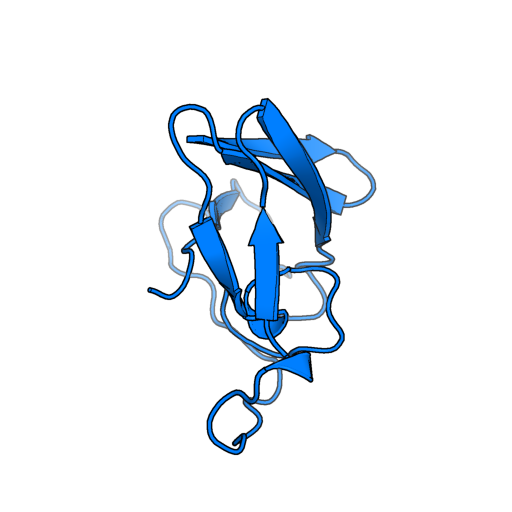YR A C 1
ATOM 729 O O . TYR A 1 96 ? 5.751 -2.192 2.521 1.00 83.50 96 TYR A O 1
ATOM 737 N N . ASP A 1 97 ? 3.854 -2.902 1.511 1.00 80.31 97 ASP A N 1
ATOM 738 C CA . ASP A 1 97 ? 4.315 -4.245 1.198 1.00 80.31 97 ASP A CA 1
ATOM 739 C C . ASP A 1 97 ? 4.679 -4.262 -0.281 1.00 80.31 97 ASP A C 1
ATOM 741 O O . ASP A 1 97 ? 3.819 -4.229 -1.159 1.00 80.31 97 ASP A O 1
ATOM 745 N N . MET A 1 98 ? 5.977 -4.190 -0.561 1.00 71.69 98 MET A N 1
ATOM 746 C CA . MET A 1 98 ? 6.449 -4.158 -1.933 1.00 71.69 98 MET A CA 1
ATOM 747 C C . MET A 1 98 ? 6.317 -5.563 -2.524 1.00 71.69 98 MET A C 1
ATOM 749 O O . MET A 1 98 ? 7.090 -6.432 -2.112 1.00 71.69 98 MET A O 1
ATOM 753 N N . PRO A 1 99 ? 5.432 -5.799 -3.511 1.00 67.00 99 PRO A N 1
ATOM 754 C CA . PRO A 1 99 ? 5.363 -7.105 -4.143 1.00 67.00 99 PRO A CA 1
ATOM 755 C C . PRO A 1 99 ? 6.722 -7.449 -4.777 1.00 67.00 99 PRO A C 1
ATOM 757 O O . PRO A 1 99 ? 7.397 -6.599 -5.387 1.00 67.00 99 PRO A O 1
ATOM 760 N N . THR A 1 100 ? 7.166 -8.682 -4.525 1.00 55.69 100 THR A N 1
ATOM 761 C CA . THR A 1 100 ? 8.497 -9.179 -4.900 1.00 55.69 100 THR A CA 1
ATOM 762 C C . THR A 1 100 ? 8.655 -9.264 -6.407 1.00 55.69 100 THR A C 1
ATOM 764 O O . THR A 1 100 ? 7.769 -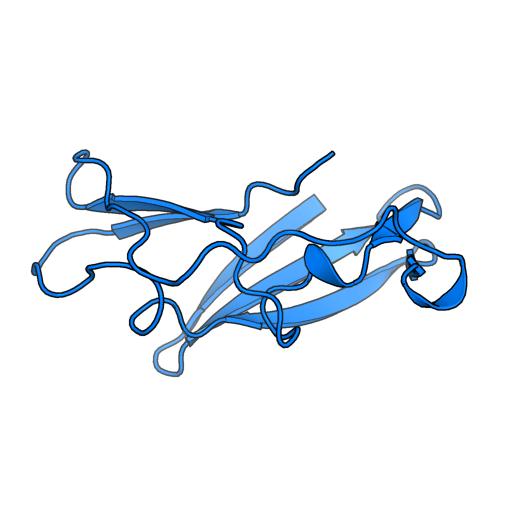9.850 -7.062 1.00 55.69 100 THR A O 1
#

Organism: NCBI:txid392032

pLDDT: mean 76.93, std 11.43, range [39.59, 91.62]

Foldseek 3Di:
DWDWDQDPVFIKIKAAAADAKDKDFLLLAQQPPHLDCQKFKDFVNHTWDFDDDHDDDDDDDPVRIDIHGHPDMDIGGHDVVVGTVPVDDGDMDMDGRRDD

Sequence (100 aa):
MILTNIYADGLQVRIASLRSMFNKTKSCLPNSETHDPLFRITCNGTPVDYVDPLMKRRAPTSGDVISLVSGKAIVATAQLSSAYDMSKTGNYLIQYDMPT